Protein AF-A0A9D4T6K7-F1 (afdb_monomer)

Secondary structure (DSSP, 8-state):
---------------------EE-SSSS-EESSHHHHHHHIIIIIIS------EE-SSSS-EESSHHHHHHHHHHHHS---EE-TTT--EESSHHHHHHHIIIIIS-PPPEEPSSSS-EESSHHHHHHHHHHHTTS----

Sequence (140 aa):
MTGQASNGDTEDAALEILAVAFNCDLCAFASHSDAELAEHKRVVHDIPVQPSTFRCSHCRVVFRHHYRLMLHLQKHTGSGSFRCSVCAKKFASEQNLLRHVKTVHGTMENYFCPLCPRKFTRKDNLLAHIRKHGTHTAQH

Mean predicted aligned error: 17.86 Å

Foldseek 3Di:
DDDDDDDDDDDDDDDDPPQPWQADPVDRDTDSDPVVNVVCCCPVPVDPCPQPWDAAPVDGDIHNDPLVNVLVVCVVVVPQFDAAPPPRDTHSDPVVNVLCCCQPVHPDDWDAAPVDRDTHSDPVVNVVVVVVCVVVDDDD

InterPro domains:
  IPR013087 Zinc finger C2H2-type [PF00096] (111-133)
  IPR013087 Zinc finger C2H2-type [PS00028] (56-76)
  IPR013087 Zinc finger C2H2-type [PS00028] (84-105)
  IPR013087 Zinc finger C2H2-type [PS00028] (113-133)
  IPR013087 Zinc finger C2H2-type [PS50157] (54-81)
  IPR013087 Zinc finger C2H2-type [PS50157] (82-105)
  IPR013087 Zinc finger C2H2-type [PS50157] (111-140)
  IPR013087 Zinc finger C2H2-type [SM00355] (22-45)
  IPR013087 Zinc finger C2H2-type [SM00355] (54-76)
  IPR013087 Zinc finger C2H2-type [SM00355] (82-105)
  IPR013087 Zinc finger C2H2-type [SM00355] (11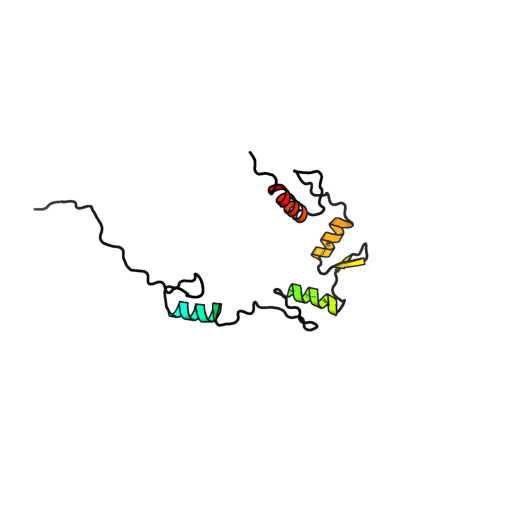1-133)
  IPR036236 Zinc finger C2H2 superfamily [SSF57667] (62-120)

Solvent-accessible surface area (backbone atoms only — not comparable to full-atom values): 9085 Å² total; per-residue (Å²): 133,90,82,84,88,81,89,79,91,81,82,89,84,77,95,74,78,80,78,66,64,36,64,48,94,89,50,96,52,70,30,81,38,66,69,58,40,53,51,46,46,45,59,73,69,69,39,83,74,68,70,78,57,33,67,47,92,90,48,93,56,71,25,81,41,62,69,58,35,56,50,52,50,26,71,77,69,69,75,54,53,38,59,37,90,87,76,66,50,70,22,70,39,62,70,55,35,53,50,45,45,42,66,74,76,41,92,61,77,62,42,70,47,97,87,48,97,55,70,24,87,40,66,69,61,42,54,61,50,54,61,64,50,63,81,75,64,87,84,133

Radius of gyration: 31.3 Å; Cα contacts (8 Å, |Δi|>4): 125; chains: 1; bounding box: 104×46×48 Å

pLDDT: mean 76.87, std 18.77, range [28.69, 95.06]

Structure (mmCIF, N/CA/C/O backbone):
data_AF-A0A9D4T6K7-F1
#
_entry.id   AF-A0A9D4T6K7-F1
#
loop_
_atom_site.group_PDB
_atom_site.id
_atom_site.type_symbol
_atom_site.label_atom_id
_atom_site.label_alt_id
_atom_site.label_comp_id
_atom_site.label_asym_id
_atom_site.label_entity_id
_atom_site.label_seq_id
_atom_site.pdbx_PDB_ins_code
_atom_site.Cartn_x
_atom_site.Cartn_y
_atom_site.Cartn_z
_atom_site.occupancy
_atom_site.B_iso_or_equiv
_atom_site.auth_seq_id
_atom_site.auth_comp_id
_atom_site.auth_asym_id
_atom_site.auth_atom_id
_atom_site.pdbx_PDB_model_num
ATOM 1 N N . MET A 1 1 ? 88.477 12.741 1.547 1.00 34.44 1 MET A N 1
ATOM 2 C CA . MET A 1 1 ? 88.602 14.037 0.858 1.00 34.44 1 MET A CA 1
ATOM 3 C C . MET A 1 1 ? 87.250 14.352 0.246 1.00 34.44 1 MET A C 1
ATOM 5 O O . MET A 1 1 ? 86.773 13.495 -0.476 1.00 34.44 1 MET A O 1
ATOM 9 N N . THR A 1 2 ? 86.672 15.499 0.644 1.00 28.69 2 THR A N 1
ATOM 10 C CA . THR A 1 2 ? 85.704 16.373 -0.075 1.00 28.69 2 THR A CA 1
ATOM 11 C C . THR A 1 2 ? 84.480 15.717 -0.744 1.00 28.69 2 THR A C 1
ATOM 13 O O . THR A 1 2 ? 84.635 14.807 -1.537 1.00 28.69 2 THR A O 1
ATOM 16 N N . GLY A 1 3 ? 83.231 16.144 -0.566 1.00 31.11 3 GLY A N 1
ATOM 17 C CA . GLY A 1 3 ? 82.653 17.388 -0.053 1.00 31.11 3 GLY A CA 1
ATOM 18 C C . GLY A 1 3 ? 81.165 17.144 0.263 1.00 31.11 3 GLY A C 1
ATOM 19 O O . GLY A 1 3 ? 80.574 16.182 -0.212 1.00 31.11 3 GLY A O 1
ATOM 20 N N . GLN A 1 4 ? 80.651 17.804 1.298 1.00 31.05 4 GLN A N 1
ATOM 21 C CA . GLN A 1 4 ? 79.815 19.012 1.224 1.00 31.05 4 GLN A CA 1
ATOM 22 C C . GLN A 1 4 ? 78.330 18.725 0.968 1.00 31.05 4 GLN A C 1
ATOM 24 O O . GLN A 1 4 ? 77.911 18.331 -0.112 1.00 31.05 4 GLN A O 1
ATOM 29 N N . ALA A 1 5 ? 77.555 18.995 2.017 1.00 35.22 5 ALA A N 1
ATOM 30 C CA . ALA A 1 5 ? 76.123 19.225 1.982 1.00 35.22 5 ALA A CA 1
ATOM 31 C C . ALA A 1 5 ? 75.806 20.566 1.304 1.00 35.22 5 ALA A C 1
ATOM 33 O O . ALA A 1 5 ? 76.585 21.510 1.434 1.00 35.22 5 ALA A O 1
ATOM 34 N N . SER A 1 6 ? 74.630 20.686 0.691 1.00 35.09 6 SER A N 1
ATOM 35 C CA . SER A 1 6 ? 73.777 21.879 0.787 1.00 35.09 6 SER A CA 1
ATOM 36 C C . SER A 1 6 ? 72.348 21.515 0.407 1.00 35.09 6 SER A C 1
ATOM 38 O O . SER A 1 6 ? 72.116 20.844 -0.593 1.00 35.09 6 SER A O 1
A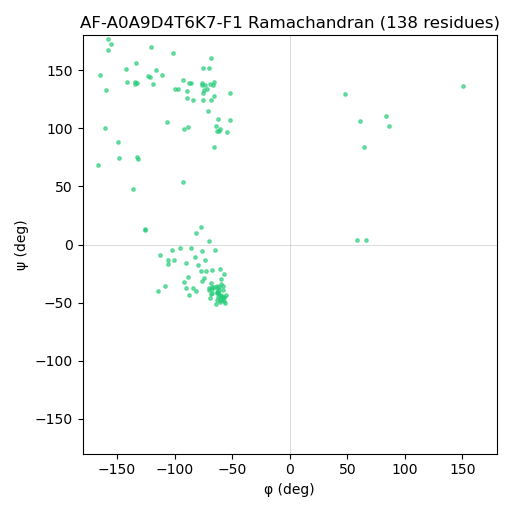TOM 40 N N . ASN A 1 7 ? 71.428 21.970 1.247 1.00 33.62 7 ASN A N 1
ATOM 41 C CA . ASN A 1 7 ? 69.984 21.825 1.147 1.00 33.62 7 ASN A CA 1
ATOM 42 C C . ASN A 1 7 ? 69.400 22.631 -0.023 1.00 33.62 7 ASN A C 1
ATOM 44 O O . ASN A 1 7 ? 69.990 23.619 -0.458 1.00 33.62 7 ASN A O 1
ATOM 48 N N . GLY A 1 8 ? 68.195 22.250 -0.437 1.00 29.48 8 GLY A N 1
ATOM 49 C CA . GLY A 1 8 ? 67.351 23.011 -1.351 1.00 29.48 8 GLY A CA 1
ATOM 50 C C . GLY A 1 8 ? 65.930 22.456 -1.357 1.00 29.48 8 GLY A C 1
ATOM 51 O O . GLY A 1 8 ? 65.512 21.855 -2.340 1.00 29.48 8 GLY A O 1
ATOM 52 N N . ASP A 1 9 ? 65.215 22.613 -0.241 1.00 36.56 9 ASP A N 1
ATOM 53 C CA . ASP A 1 9 ? 63.754 22.668 -0.266 1.00 36.56 9 ASP A CA 1
ATOM 54 C C . ASP A 1 9 ? 63.343 23.942 -1.020 1.00 36.56 9 ASP A C 1
ATOM 56 O O . ASP A 1 9 ? 63.847 25.010 -0.684 1.00 36.56 9 ASP A O 1
ATOM 60 N N . THR A 1 10 ? 62.470 23.809 -2.022 1.00 39.34 10 THR A N 1
ATOM 61 C CA . THR A 1 10 ? 61.156 24.477 -2.156 1.00 39.34 10 THR A CA 1
ATOM 62 C C . THR A 1 10 ? 60.742 24.706 -3.617 1.00 39.34 10 THR A C 1
ATOM 64 O O . THR A 1 10 ? 61.509 25.186 -4.443 1.00 39.34 10 THR A O 1
ATOM 67 N N . GLU A 1 11 ? 59.460 24.402 -3.853 1.00 41.41 11 GLU A N 1
ATOM 68 C CA . GLU A 1 11 ? 58.546 25.018 -4.830 1.00 41.41 11 GLU A CA 1
ATOM 69 C C . GLU A 1 11 ? 58.519 24.510 -6.287 1.00 41.41 11 GLU A C 1
ATOM 71 O O . GLU A 1 11 ? 59.317 24.868 -7.142 1.00 41.41 11 GLU A O 1
ATOM 76 N N . ASP A 1 12 ? 57.470 23.712 -6.527 1.00 43.69 12 ASP A N 1
ATOM 77 C CA . ASP A 1 12 ? 56.455 23.914 -7.572 1.00 43.69 12 ASP A CA 1
ATOM 78 C C . ASP A 1 12 ? 56.898 23.928 -9.047 1.00 43.69 12 ASP A C 1
ATOM 80 O O . ASP A 1 12 ? 57.412 24.911 -9.576 1.00 43.69 12 ASP A O 1
ATOM 84 N N . ALA A 1 13 ? 56.574 22.839 -9.750 1.00 36.50 13 ALA A N 1
ATOM 85 C CA . ALA A 1 13 ? 56.309 22.889 -11.183 1.00 36.50 13 ALA A CA 1
ATOM 86 C C . ALA A 1 13 ? 55.289 21.806 -11.584 1.00 36.50 13 ALA A C 1
ATOM 88 O O . ALA A 1 13 ? 55.638 20.693 -11.973 1.00 36.50 13 ALA A O 1
ATOM 89 N N . ALA A 1 14 ? 54.016 22.196 -11.493 1.00 36.91 14 ALA A N 1
ATOM 90 C CA . ALA A 1 14 ? 52.950 21.865 -12.441 1.00 36.91 14 ALA A CA 1
ATOM 91 C C . ALA A 1 14 ? 52.518 20.389 -12.595 1.00 36.91 14 ALA A C 1
ATOM 93 O O . ALA A 1 14 ? 52.828 19.699 -13.569 1.00 36.91 14 ALA A O 1
ATOM 94 N N . LEU A 1 15 ? 51.620 19.974 -11.693 1.00 46.31 15 LEU A N 1
ATOM 95 C CA . LEU A 1 15 ? 50.473 19.139 -12.059 1.00 46.31 15 LEU A CA 1
ATOM 96 C C . LEU A 1 15 ? 49.598 19.899 -13.078 1.00 46.31 15 LEU A C 1
ATOM 98 O O . LEU A 1 15 ? 48.761 20.691 -12.670 1.00 46.31 15 LEU A O 1
ATOM 102 N N . GLU A 1 16 ? 49.720 19.624 -14.375 1.00 47.34 16 GLU A N 1
ATOM 103 C CA . GLU A 1 16 ? 48.643 19.883 -15.349 1.00 47.34 16 GLU A CA 1
ATOM 104 C C . GLU A 1 16 ? 48.685 18.840 -16.476 1.00 47.34 16 GLU A C 1
ATOM 106 O O . GLU A 1 16 ? 49.074 19.105 -17.610 1.00 47.34 16 GLU A O 1
ATOM 111 N N . ILE A 1 17 ? 48.250 17.615 -16.173 1.00 49.28 17 ILE A N 1
ATOM 112 C CA . ILE A 1 17 ? 47.675 16.754 -17.209 1.00 49.28 17 ILE A CA 1
ATOM 113 C C . ILE A 1 17 ? 46.180 17.044 -17.155 1.00 49.28 17 ILE A C 1
ATOM 115 O O . ILE A 1 17 ? 45.493 16.550 -16.260 1.00 49.28 17 ILE A O 1
ATOM 119 N N . LEU A 1 18 ? 45.681 17.888 -18.067 1.00 55.81 18 LEU A N 1
ATOM 120 C CA . LEU A 1 18 ? 44.242 18.032 -18.280 1.00 55.81 18 LEU A CA 1
ATOM 121 C C . LEU A 1 18 ? 43.669 16.627 -18.494 1.00 55.81 18 LEU A C 1
ATOM 123 O O . LEU A 1 18 ? 43.887 16.012 -19.539 1.00 55.81 18 LEU A O 1
ATOM 127 N N . ALA A 1 19 ? 42.947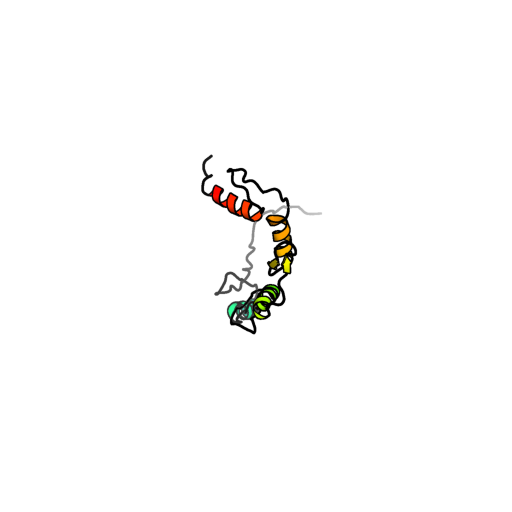 16.106 -17.505 1.00 61.38 19 ALA A N 1
ATOM 128 C CA . ALA A 1 19 ? 42.126 14.927 -17.689 1.00 61.38 19 ALA A CA 1
ATOM 129 C C . ALA A 1 19 ? 41.051 15.304 -18.715 1.00 61.38 19 ALA A C 1
ATOM 131 O O . ALA A 1 19 ? 40.074 15.973 -18.378 1.00 61.38 19 ALA A O 1
ATOM 132 N N . VAL A 1 20 ? 41.269 14.952 -19.984 1.00 69.81 20 VAL A N 1
ATOM 133 C CA . VAL A 1 20 ? 40.286 15.180 -21.044 1.00 69.81 20 VAL A CA 1
ATOM 134 C C . VAL A 1 20 ? 39.067 14.330 -20.705 1.00 69.81 20 VAL A C 1
ATOM 136 O O . VAL A 1 20 ? 39.075 13.110 -20.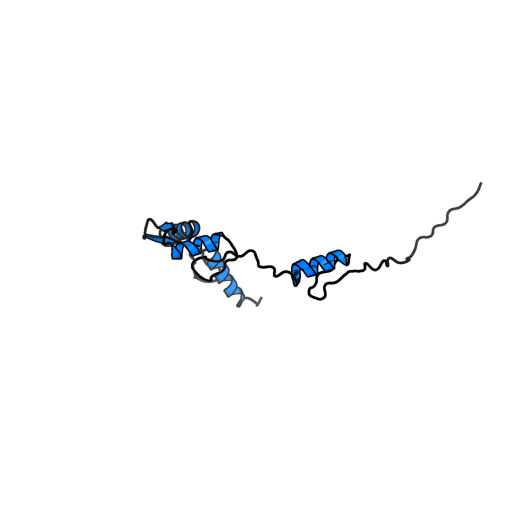851 1.00 69.81 20 VAL A O 1
ATOM 139 N N . ALA A 1 21 ? 38.043 14.987 -20.171 1.00 79.88 21 ALA A N 1
ATOM 140 C CA . ALA A 1 21 ? 36.757 14.384 -19.881 1.00 79.88 21 ALA A CA 1
ATOM 141 C C . ALA A 1 21 ? 35.862 14.506 -21.118 1.00 79.88 21 ALA A C 1
ATOM 143 O O . ALA A 1 21 ? 35.641 15.600 -21.644 1.00 79.88 21 ALA A O 1
ATOM 144 N N . PHE A 1 22 ? 35.326 13.378 -21.566 1.00 88.56 22 PHE A N 1
ATOM 145 C CA . PHE A 1 22 ? 34.339 13.300 -22.632 1.00 88.56 22 PHE A CA 1
ATOM 146 C C . PHE A 1 22 ? 32.958 13.436 -21.996 1.00 88.56 22 PHE A C 1
ATOM 148 O O . PHE A 1 22 ? 32.440 12.507 -21.378 1.00 88.56 22 PHE A O 1
ATOM 155 N N . ASN A 1 23 ? 32.381 14.629 -22.095 1.00 90.38 23 ASN A N 1
ATOM 156 C CA . ASN A 1 23 ? 31.097 14.941 -21.478 1.00 90.38 23 ASN A CA 1
ATOM 157 C C . ASN A 1 23 ? 29.941 14.573 -22.410 1.00 90.38 23 ASN A C 1
ATOM 159 O O . ASN A 1 23 ? 29.983 14.835 -23.614 1.00 90.38 23 ASN A O 1
ATOM 163 N N . CYS A 1 24 ? 28.882 14.010 -21.840 1.00 87.81 24 CYS A N 1
ATOM 164 C CA . CYS A 1 24 ? 27.616 13.868 -22.535 1.00 87.81 24 CYS A CA 1
ATOM 165 C C . CYS A 1 24 ? 26.943 15.236 -22.675 1.00 87.81 24 CYS A C 1
ATOM 167 O O . CYS A 1 24 ? 26.854 16.012 -21.731 1.00 87.81 24 CYS A O 1
ATOM 169 N N . ASP A 1 25 ? 26.450 15.530 -23.870 1.00 91.44 25 ASP A N 1
ATOM 170 C CA . ASP A 1 25 ? 25.685 16.734 -24.199 1.00 91.44 25 ASP A CA 1
ATOM 171 C C . ASP A 1 25 ? 24.201 16.615 -23.817 1.00 91.44 25 ASP A C 1
ATOM 173 O O . ASP A 1 25 ? 23.472 17.605 -23.826 1.00 91.44 25 ASP A O 1
ATOM 177 N N . LEU A 1 26 ? 23.752 15.410 -23.452 1.00 84.56 26 LEU A N 1
ATOM 178 C CA . LEU A 1 26 ? 22.362 15.103 -23.109 1.00 84.56 26 LEU A CA 1
ATOM 179 C C . LEU A 1 26 ? 22.137 14.908 -21.598 1.00 84.56 26 LEU A C 1
ATOM 181 O O . LEU A 1 26 ? 20.993 14.943 -21.139 1.00 84.56 26 LEU A O 1
ATOM 185 N N . CYS A 1 27 ? 23.194 14.695 -20.806 1.00 86.00 27 CYS A N 1
ATOM 186 C CA . CYS A 1 27 ? 23.115 14.567 -19.348 1.00 86.00 27 CYS A CA 1
ATOM 187 C C . CYS A 1 27 ? 24.458 14.879 -18.661 1.00 86.00 27 CYS A C 1
ATOM 189 O O . CYS A 1 27 ? 25.464 15.090 -19.319 1.00 86.00 27 CYS A O 1
ATOM 191 N N . ALA A 1 28 ? 24.499 14.868 -17.325 1.00 88.12 28 ALA A N 1
ATOM 192 C CA . ALA A 1 28 ? 25.705 15.186 -16.546 1.00 88.12 28 ALA A CA 1
ATOM 193 C C . ALA A 1 28 ? 26.763 14.058 -16.497 1.00 88.12 28 ALA A C 1
ATOM 195 O O . ALA A 1 28 ? 27.634 14.066 -15.629 1.00 88.12 28 ALA A O 1
ATOM 196 N N . PHE A 1 29 ? 26.662 13.051 -17.368 1.00 89.06 29 PHE A N 1
ATOM 197 C CA . PHE A 1 29 ? 27.631 11.960 -17.434 1.00 89.06 29 PHE A CA 1
ATOM 198 C C . PHE A 1 29 ? 28.919 12.416 -18.132 1.00 89.06 29 PHE A C 1
ATOM 200 O O . PHE A 1 29 ? 28.861 13.092 -19.158 1.00 89.06 29 PHE A O 1
ATOM 207 N N . ALA A 1 30 ? 30.071 11.996 -17.608 1.00 89.19 30 ALA A N 1
ATOM 208 C CA . ALA A 1 30 ? 31.380 12.210 -18.213 1.00 89.19 30 ALA A CA 1
ATOM 209 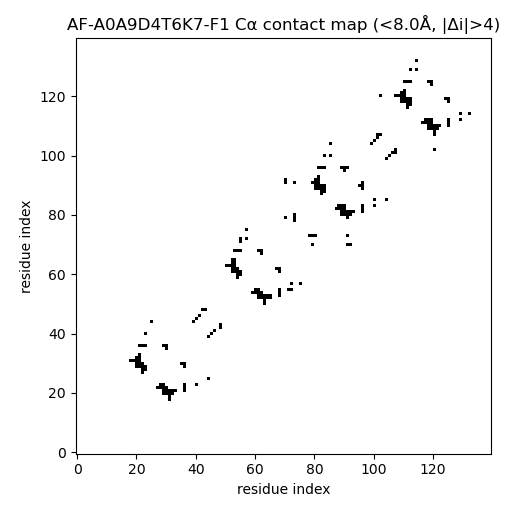C C . ALA A 1 30 ? 32.193 10.910 -18.170 1.00 89.19 30 ALA A C 1
ATOM 211 O O . ALA A 1 30 ? 32.159 10.193 -17.168 1.00 89.19 30 ALA A O 1
ATOM 212 N N . SER A 1 31 ? 32.920 10.614 -19.244 1.00 88.44 31 SER A N 1
ATOM 213 C CA . SER A 1 31 ? 33.837 9.476 -19.347 1.00 88.44 31 SER A CA 1
ATOM 214 C C . SER A 1 31 ? 35.266 9.933 -19.628 1.00 88.44 31 SER A C 1
ATOM 216 O O . SER A 1 31 ? 35.525 11.099 -19.930 1.00 88.44 31 SER A O 1
ATOM 218 N N . HIS A 1 32 ? 36.211 9.000 -19.537 1.00 87.62 32 HIS A N 1
ATOM 219 C CA . HIS A 1 32 ? 37.621 9.251 -19.848 1.00 87.62 32 HIS A CA 1
ATOM 220 C C . HIS A 1 32 ? 37.985 8.856 -21.285 1.00 87.62 32 HIS A C 1
ATOM 222 O O . HIS A 1 32 ? 39.115 9.072 -21.716 1.00 87.62 32 HIS A O 1
ATOM 228 N N . SER A 1 33 ? 37.032 8.300 -22.039 1.00 89.75 33 SER A N 1
ATOM 229 C CA . SER A 1 33 ? 37.206 7.954 -23.446 1.00 89.75 33 SER A CA 1
ATOM 230 C C . SER A 1 33 ? 35.954 8.224 -24.283 1.00 89.75 33 SER A C 1
ATOM 232 O O . SER A 1 33 ? 34.820 8.126 -23.801 1.00 89.75 33 SER A O 1
ATOM 234 N N . ASP A 1 34 ? 36.176 8.514 -25.565 1.00 89.69 34 ASP A N 1
ATOM 235 C CA . ASP A 1 34 ? 35.121 8.707 -26.564 1.00 89.69 34 ASP A CA 1
ATOM 236 C C . ASP A 1 34 ? 34.285 7.434 -26.785 1.00 89.69 34 ASP A C 1
ATOM 238 O O . ASP A 1 34 ? 33.064 7.502 -26.890 1.00 89.69 34 ASP A O 1
ATOM 242 N N . ALA A 1 35 ? 34.915 6.253 -26.754 1.00 91.38 35 ALA A N 1
ATOM 243 C CA . ALA A 1 35 ? 34.226 4.970 -26.913 1.00 91.38 35 ALA A CA 1
ATOM 244 C C . ALA A 1 35 ? 33.201 4.711 -25.792 1.00 91.38 35 ALA A C 1
ATOM 246 O O . ALA A 1 35 ? 32.088 4.252 -26.055 1.00 91.38 35 ALA A O 1
ATOM 247 N N . GLU A 1 36 ? 33.548 5.041 -24.545 1.00 89.88 36 GLU A N 1
ATOM 248 C CA . GLU A 1 36 ? 32.622 4.953 -23.410 1.00 89.88 36 GLU A CA 1
ATOM 249 C C . GLU A 1 36 ? 31.485 5.972 -23.522 1.00 89.88 36 GLU A C 1
ATOM 251 O O . GLU A 1 36 ? 30.343 5.656 -23.182 1.00 89.88 36 GLU A O 1
ATOM 256 N N . LEU A 1 37 ? 31.771 7.177 -24.028 1.00 91.25 37 LEU A N 1
ATOM 257 C CA . LEU A 1 37 ? 30.746 8.191 -24.251 1.00 91.25 37 LEU A CA 1
ATOM 258 C C . LEU A 1 37 ? 29.777 7.768 -25.366 1.00 91.25 37 LEU A C 1
ATOM 260 O O . LEU A 1 37 ? 28.565 7.939 -25.224 1.00 91.25 37 LEU A O 1
ATOM 264 N N . ALA A 1 38 ? 30.290 7.186 -26.451 1.00 90.75 38 ALA A N 1
ATOM 265 C CA . ALA A 1 38 ? 29.489 6.678 -27.560 1.00 90.75 38 ALA A CA 1
ATOM 266 C C . ALA A 1 38 ? 28.555 5.542 -27.110 1.00 90.75 38 ALA A C 1
ATOM 268 O O . ALA A 1 38 ? 27.362 5.564 -27.420 1.00 90.75 38 ALA A O 1
ATOM 269 N N . GLU A 1 39 ? 29.058 4.589 -26.319 1.00 88.75 39 GLU A N 1
ATOM 270 C CA . GLU A 1 39 ? 28.230 3.507 -25.774 1.00 88.75 39 GLU A CA 1
ATOM 271 C C . GLU A 1 39 ? 27.207 4.024 -24.750 1.00 88.75 39 GLU A C 1
ATOM 273 O O . GLU A 1 39 ? 26.049 3.600 -24.763 1.00 88.75 39 GLU A O 1
ATOM 278 N N . HIS A 1 40 ? 27.586 4.993 -23.909 1.00 87.50 40 HIS A N 1
ATOM 279 C CA . HIS A 1 40 ? 26.655 5.680 -23.015 1.00 87.50 40 HIS A CA 1
ATOM 280 C C . HIS A 1 40 ? 25.495 6.319 -23.794 1.00 87.50 40 HIS A C 1
ATOM 282 O O . HIS A 1 40 ? 24.334 6.070 -23.460 1.00 87.50 40 HIS A O 1
ATOM 288 N N . LYS A 1 41 ? 25.784 7.098 -24.849 1.00 88.56 41 LYS A N 1
ATOM 289 C CA . LYS A 1 41 ? 24.746 7.736 -25.677 1.00 88.56 41 LYS A CA 1
ATOM 290 C C . LYS A 1 41 ? 23.832 6.695 -26.320 1.00 88.56 41 LYS A C 1
ATOM 292 O O . LYS A 1 41 ? 22.610 6.803 -26.205 1.00 88.56 41 LYS A O 1
ATOM 297 N N . ARG A 1 42 ? 24.415 5.617 -26.852 1.00 87.94 42 ARG A N 1
ATOM 298 C CA . ARG A 1 42 ? 23.667 4.510 -27.452 1.00 87.94 42 ARG A CA 1
ATOM 299 C C . ARG A 1 42 ? 22.689 3.863 -26.467 1.00 87.94 42 ARG A C 1
ATOM 301 O O . ARG A 1 42 ? 21.536 3.633 -26.812 1.00 87.94 42 ARG A O 1
ATOM 308 N N . VAL A 1 43 ? 23.122 3.552 -25.244 1.00 79.31 43 VAL A N 1
ATOM 309 C CA . VAL A 1 43 ? 22.316 2.785 -24.271 1.00 79.31 43 VAL A CA 1
ATOM 310 C C . VAL A 1 43 ? 21.342 3.650 -23.476 1.00 79.31 43 VAL A C 1
ATOM 312 O O . VAL A 1 43 ? 20.241 3.197 -23.164 1.00 79.31 43 VAL A O 1
ATOM 315 N N . VAL A 1 44 ? 21.743 4.867 -23.116 1.00 81.06 44 VAL A N 1
ATOM 316 C CA . VAL A 1 44 ? 20.976 5.734 -22.210 1.00 81.06 44 VAL A CA 1
ATOM 317 C C . VAL A 1 44 ? 20.030 6.662 -22.971 1.00 81.06 44 VAL A C 1
ATOM 319 O O . VAL A 1 44 ? 18.956 6.976 -22.454 1.00 81.06 44 VAL A O 1
ATOM 322 N N . HIS A 1 45 ? 20.405 7.087 -24.181 1.00 80.25 45 HIS A N 1
ATOM 323 C CA . HIS A 1 45 ? 19.674 8.098 -24.944 1.00 80.25 45 HIS A CA 1
ATOM 324 C C . HIS A 1 45 ? 19.055 7.558 -26.244 1.00 80.25 45 HIS A C 1
ATOM 326 O O . HIS A 1 45 ? 17.903 7.892 -26.524 1.00 80.25 45 HIS A O 1
ATOM 332 N N . ASP A 1 46 ? 19.754 6.697 -26.994 1.00 78.56 46 ASP A N 1
ATOM 333 C CA . ASP A 1 46 ? 19.277 6.235 -28.312 1.00 78.56 46 ASP A CA 1
ATOM 334 C C . ASP A 1 46 ? 18.419 4.966 -28.245 1.00 78.56 46 ASP A C 1
ATOM 336 O O . ASP A 1 46 ? 17.446 4.817 -28.989 1.00 78.56 46 ASP A O 1
ATOM 340 N N . ILE A 1 47 ? 18.757 4.028 -27.356 1.00 72.31 47 ILE A N 1
ATOM 341 C CA . ILE A 1 47 ? 17.919 2.860 -27.101 1.00 72.31 47 ILE A CA 1
ATOM 342 C C . ILE A 1 47 ? 16.730 3.326 -26.259 1.00 72.31 47 ILE A C 1
ATOM 344 O O . ILE A 1 47 ? 16.928 3.834 -25.153 1.00 72.31 47 ILE A O 1
ATOM 348 N N . PRO A 1 48 ? 15.478 3.097 -26.702 1.00 61.44 48 PRO A N 1
ATOM 349 C CA . PRO A 1 48 ? 14.329 3.240 -25.831 1.00 61.44 48 PRO A CA 1
ATOM 350 C C . PRO A 1 48 ? 14.508 2.238 -24.694 1.00 61.44 48 PRO A C 1
ATOM 352 O O . PRO A 1 48 ? 14.218 1.048 -24.848 1.00 61.44 48 PRO A O 1
ATOM 355 N N . VAL A 1 49 ? 15.013 2.707 -23.550 1.00 56.38 49 VAL A N 1
ATOM 356 C CA . VAL A 1 49 ? 14.999 1.954 -22.302 1.00 56.38 49 VAL A CA 1
ATOM 357 C C . VAL A 1 49 ? 13.529 1.830 -21.941 1.00 56.38 49 VAL A C 1
ATOM 359 O O . VAL A 1 49 ? 12.973 2.632 -21.200 1.00 56.38 49 VAL A O 1
ATOM 362 N N . GLN A 1 50 ? 12.857 0.839 -22.521 1.00 57.28 50 GLN A N 1
ATOM 363 C CA . GLN A 1 50 ? 11.623 0.330 -21.969 1.00 57.28 50 GLN A CA 1
ATOM 364 C C . GLN A 1 50 ? 12.049 -0.212 -20.606 1.00 57.28 50 GLN A C 1
ATOM 366 O O . GLN A 1 50 ? 12.749 -1.232 -20.571 1.00 57.28 50 GLN A O 1
ATOM 371 N N . PRO A 1 51 ? 11.694 0.433 -19.474 1.00 58.84 51 PRO A N 1
ATOM 372 C CA . PRO A 1 51 ? 11.826 -0.258 -18.205 1.00 58.84 51 PRO A CA 1
ATOM 373 C C . PRO A 1 51 ? 11.106 -1.584 -18.407 1.00 58.84 51 PRO A C 1
ATOM 375 O O . PRO A 1 51 ? 10.017 -1.586 -18.981 1.00 58.84 51 PRO A O 1
ATOM 378 N N . SER A 1 52 ? 11.744 -2.700 -18.057 1.00 65.12 52 SER A N 1
ATOM 379 C CA . SER A 1 52 ? 11.207 -4.039 -18.291 1.00 65.12 52 SER A CA 1
ATOM 380 C C . SER A 1 52 ? 9.820 -4.101 -17.661 1.00 65.12 52 SER A C 1
ATOM 382 O O . SER A 1 52 ? 9.667 -4.209 -16.443 1.00 65.12 52 SER A O 1
ATOM 384 N N . THR A 1 53 ? 8.802 -3.882 -18.484 1.00 80.44 53 THR A N 1
ATOM 385 C CA . THR A 1 53 ? 7.447 -3.637 -18.027 1.00 80.44 53 THR A CA 1
ATOM 386 C C . THR A 1 53 ? 6.598 -4.824 -18.405 1.00 80.44 53 THR A C 1
ATOM 388 O O . THR A 1 53 ? 6.779 -5.479 -19.428 1.00 80.44 53 THR A O 1
ATOM 391 N N . PHE A 1 54 ? 5.650 -5.112 -17.534 1.00 83.12 54 PHE A N 1
ATOM 392 C CA . PHE A 1 54 ? 4.788 -6.267 -17.624 1.00 83.12 54 PHE A CA 1
ATOM 393 C C . PHE A 1 54 ? 3.414 -5.767 -18.056 1.00 83.12 54 PHE A C 1
ATOM 395 O O . PHE A 1 54 ? 2.707 -5.117 -17.281 1.00 83.12 54 PHE A O 1
ATOM 402 N N . ARG A 1 55 ? 3.060 -6.007 -19.320 1.00 87.25 55 ARG A N 1
ATOM 403 C CA . ARG A 1 55 ? 1.773 -5.609 -19.901 1.00 87.25 55 ARG A CA 1
ATOM 404 C C . ARG A 1 55 ? 0.710 -6.670 -19.619 1.00 87.25 55 ARG A C 1
ATOM 406 O O . ARG A 1 55 ? 0.978 -7.863 -19.710 1.00 87.25 55 ARG A O 1
ATOM 413 N N . CYS A 1 56 ? -0.500 -6.230 -19.288 1.00 87.19 56 CYS A N 1
ATOM 414 C CA . CYS A 1 56 ? -1.645 -7.124 -19.160 1.00 87.19 56 CYS A CA 1
ATOM 415 C C . CYS A 1 56 ? -2.087 -7.678 -20.521 1.00 87.19 56 CYS A C 1
ATOM 417 O O . CYS A 1 56 ? -2.155 -6.948 -21.504 1.00 87.19 56 CYS A O 1
ATOM 419 N N . SER A 1 57 ? -2.415 -8.969 -20.575 1.00 85.50 57 SER A N 1
ATOM 420 C CA . SER A 1 57 ? -2.933 -9.636 -21.776 1.00 85.50 57 SER A CA 1
ATOM 421 C C . SER A 1 57 ? -4.410 -9.331 -22.052 1.00 85.50 57 SER A C 1
ATOM 423 O O . SER A 1 57 ? -4.851 -9.440 -23.190 1.00 85.50 57 SER A O 1
ATOM 425 N N . HIS A 1 58 ? -5.178 -8.930 -21.033 1.00 84.62 58 HIS A N 1
ATOM 426 C CA . HIS A 1 58 ? -6.620 -8.667 -21.139 1.00 84.62 58 HIS A CA 1
ATOM 427 C C . HIS A 1 58 ? -6.965 -7.174 -21.254 1.00 84.62 58 HIS A C 1
ATOM 429 O O . HIS A 1 58 ? -8.097 -6.820 -21.575 1.00 84.62 58 HIS A O 1
ATOM 435 N N . CYS A 1 59 ? -6.019 -6.270 -20.975 1.00 89.69 59 CYS A N 1
ATOM 436 C CA . CYS A 1 59 ? -6.222 -4.826 -21.100 1.00 89.69 59 CYS A CA 1
ATOM 437 C C . CYS A 1 59 ? -4.898 -4.080 -21.324 1.00 89.69 59 CYS A C 1
ATOM 439 O O . CYS A 1 59 ? -3.819 -4.645 -21.206 1.00 89.69 59 CYS A O 1
ATOM 441 N N . ARG A 1 60 ? -4.954 -2.775 -21.609 1.00 87.25 60 ARG A N 1
ATOM 442 C CA . ARG A 1 60 ? -3.765 -1.981 -21.983 1.00 87.25 60 ARG A CA 1
ATOM 4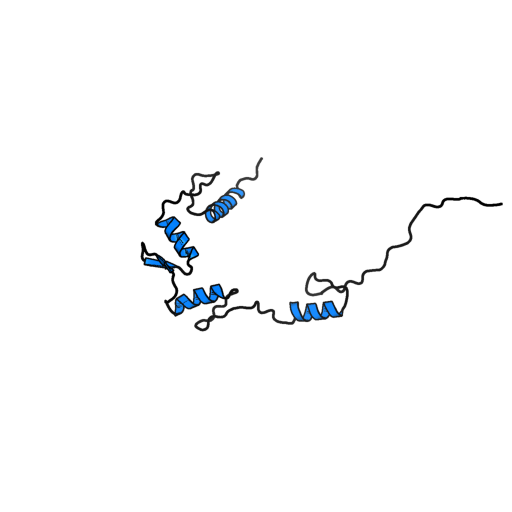43 C C . ARG A 1 60 ? -2.904 -1.502 -20.801 1.00 87.25 60 ARG A C 1
ATOM 445 O O . ARG A 1 60 ? -2.019 -0.675 -20.994 1.00 87.25 60 ARG A O 1
ATOM 452 N N . VAL A 1 61 ? -3.150 -1.988 -19.581 1.00 87.56 61 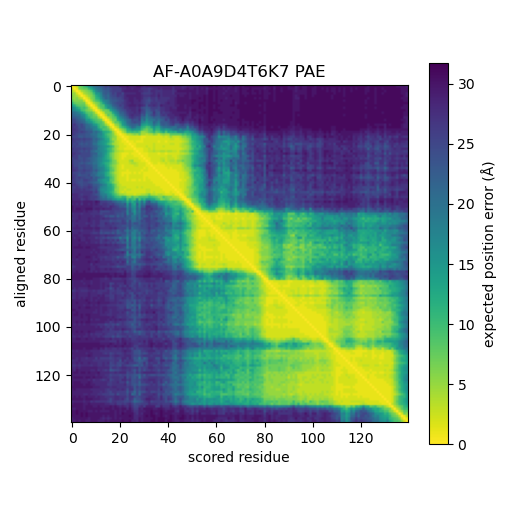VAL A N 1
ATOM 453 C CA . VAL A 1 61 ? -2.415 -1.546 -18.383 1.00 87.56 61 VAL A CA 1
ATOM 454 C C . VAL A 1 61 ? -1.020 -2.175 -18.341 1.00 87.56 61 VAL A C 1
ATOM 456 O O . VAL A 1 61 ? -0.850 -3.369 -18.597 1.00 87.56 61 VAL A O 1
ATOM 459 N N . VAL A 1 62 ? -0.024 -1.362 -17.989 1.00 88.75 62 VAL A N 1
ATOM 460 C CA . VAL A 1 62 ? 1.393 -1.732 -17.926 1.00 88.75 62 VAL A CA 1
ATOM 461 C C . VAL A 1 62 ? 1.905 -1.571 -16.494 1.00 88.75 62 VAL A C 1
ATOM 463 O O . VAL A 1 62 ? 1.583 -0.595 -15.817 1.00 88.75 62 VAL A O 1
ATOM 466 N N . PHE A 1 63 ? 2.702 -2.530 -16.021 1.00 84.81 63 PHE A N 1
ATOM 467 C CA . PHE A 1 63 ? 3.232 -2.561 -14.659 1.00 84.81 63 PHE A CA 1
ATOM 468 C C . PHE A 1 63 ? 4.758 -2.582 -14.643 1.00 84.81 63 PHE A C 1
ATOM 470 O O . PHE A 1 63 ? 5.387 -3.268 -15.440 1.00 84.81 63 PHE A O 1
ATOM 477 N N . ARG A 1 64 ? 5.360 -1.908 -13.659 1.00 84.94 64 ARG A N 1
ATOM 478 C CA . ARG A 1 64 ? 6.817 -1.922 -13.434 1.00 84.94 64 ARG A CA 1
ATOM 479 C C . ARG A 1 64 ? 7.343 -3.245 -12.861 1.00 84.94 64 ARG A C 1
ATOM 481 O O . ARG A 1 64 ? 8.523 -3.541 -12.976 1.00 84.94 64 ARG A O 1
ATOM 488 N N . HIS A 1 65 ? 6.487 -4.030 -12.208 1.00 81.88 65 HIS A N 1
ATOM 489 C CA . HIS A 1 65 ? 6.889 -5.271 -11.545 1.00 81.88 65 HIS A CA 1
ATOM 490 C C . HIS A 1 65 ? 5.944 -6.418 -11.893 1.00 81.88 65 HIS A C 1
ATOM 492 O O . HIS A 1 65 ? 4.724 -6.240 -11.862 1.00 81.88 65 HIS A O 1
ATOM 498 N N . HIS A 1 66 ? 6.505 -7.608 -12.118 1.00 79.31 66 HIS A N 1
ATOM 499 C CA . HIS A 1 66 ? 5.754 -8.814 -12.468 1.00 79.31 66 HIS A CA 1
ATOM 500 C C . HIS A 1 66 ? 4.665 -9.145 -11.438 1.00 79.31 66 HIS A C 1
ATOM 502 O O . HIS A 1 66 ? 3.517 -9.390 -11.800 1.00 79.31 66 HIS A O 1
ATOM 508 N N . TYR A 1 67 ? 4.978 -9.045 -10.139 1.00 77.38 67 TYR A N 1
ATOM 509 C CA . TYR A 1 67 ? 3.998 -9.321 -9.083 1.00 77.38 67 TYR A CA 1
ATOM 510 C C . TYR A 1 67 ? 2.775 -8.391 -9.163 1.00 77.38 67 TYR A C 1
ATOM 512 O O . TYR A 1 67 ? 1.660 -8.817 -8.883 1.00 77.38 67 TYR A O 1
ATOM 520 N N . ARG A 1 68 ? 2.943 -7.129 -9.590 1.00 83.44 68 ARG A N 1
ATOM 521 C CA . ARG A 1 68 ? 1.820 -6.191 -9.759 1.00 83.44 68 ARG A CA 1
ATOM 522 C C . ARG A 1 68 ? 0.930 -6.584 -10.932 1.00 83.44 68 ARG A C 1
ATOM 524 O O . ARG A 1 68 ? -0.287 -6.474 -10.799 1.00 83.44 68 ARG A O 1
ATOM 531 N N . LEU A 1 69 ? 1.519 -7.076 -12.025 1.00 82.88 69 LEU A N 1
ATOM 532 C CA . LEU A 1 69 ? 0.758 -7.649 -13.132 1.00 82.88 69 LEU A CA 1
ATOM 533 C C . LEU A 1 69 ? -0.013 -8.893 -12.671 1.00 82.88 69 LEU A C 1
ATOM 535 O O . LEU A 1 69 ? -1.213 -8.967 -12.907 1.00 82.88 69 LEU A O 1
ATOM 539 N N . MET A 1 70 ? 0.626 -9.824 -11.955 1.00 79.88 70 MET A N 1
ATOM 540 C CA . MET A 1 70 ? -0.045 -11.030 -11.449 1.00 79.88 70 MET A CA 1
ATOM 541 C C . MET A 1 70 ? -1.246 -10.693 -10.562 1.00 79.88 70 MET A C 1
ATOM 543 O O . MET A 1 70 ? -2.326 -11.239 -10.765 1.00 79.88 70 MET A O 1
ATOM 547 N N . LEU A 1 71 ? -1.094 -9.734 -9.641 1.00 77.62 71 LEU A N 1
ATOM 548 C CA . LEU A 1 71 ? -2.198 -9.230 -8.815 1.00 77.62 71 LEU A CA 1
ATOM 549 C C . LEU A 1 71 ? -3.316 -8.580 -9.637 1.00 77.62 71 LEU A C 1
ATOM 551 O O . LEU A 1 71 ? -4.490 -8.682 -9.284 1.00 77.62 71 LEU A O 1
ATOM 555 N N . HIS A 1 72 ? -2.962 -7.880 -10.712 1.00 83.62 72 HIS A N 1
ATOM 556 C CA . HIS A 1 72 ? -3.933 -7.288 -11.621 1.00 83.62 72 HIS A CA 1
ATOM 557 C C . HIS A 1 72 ? -4.699 -8.353 -12.414 1.00 83.62 72 HIS A C 1
ATOM 559 O O . HIS A 1 72 ? -5.917 -8.238 -12.527 1.00 83.62 72 HIS A O 1
ATOM 565 N N . LEU A 1 73 ? -4.025 -9.396 -12.910 1.00 79.19 73 LEU A N 1
ATOM 566 C CA . LEU A 1 73 ? -4.658 -10.492 -13.651 1.00 79.19 73 LEU A CA 1
ATOM 567 C C . LEU A 1 73 ? -5.715 -11.226 -12.818 1.00 79.19 73 LEU A C 1
ATOM 569 O O . LEU A 1 73 ? -6.738 -11.624 -13.367 1.00 79.19 73 LEU A O 1
ATOM 573 N N . GLN A 1 74 ? -5.558 -11.280 -11.490 1.00 77.44 74 GLN A N 1
ATOM 574 C CA . GLN A 1 74 ? -6.586 -11.835 -10.598 1.00 77.44 74 GLN A CA 1
ATOM 575 C C . GLN A 1 74 ? -7.927 -11.093 -10.664 1.00 77.44 74 GLN A C 1
ATOM 577 O O . GLN A 1 74 ? -8.955 -11.658 -10.296 1.00 77.44 74 GLN A O 1
ATOM 582 N N . LYS A 1 75 ? -7.949 -9.835 -11.126 1.00 78.31 75 LYS A N 1
ATOM 583 C CA . LYS A 1 75 ? -9.200 -9.096 -11.356 1.00 78.31 75 LYS A CA 1
ATOM 584 C C . LYS A 1 75 ? -9.942 -9.578 -12.602 1.00 78.31 75 LYS A C 1
ATOM 586 O O . LYS A 1 75 ? -11.160 -9.471 -12.627 1.00 78.31 75 LYS A O 1
ATOM 591 N N . HIS A 1 76 ? -9.221 -10.094 -13.598 1.00 79.44 76 HIS A N 1
ATOM 592 C CA . HIS A 1 76 ? -9.805 -10.653 -14.821 1.00 79.44 76 HIS A CA 1
ATOM 593 C C . HIS A 1 76 ? -10.287 -12.088 -14.603 1.00 79.44 76 HIS A C 1
ATOM 595 O O . HIS A 1 76 ? -11.363 -12.444 -15.065 1.00 79.44 76 HIS A O 1
ATOM 601 N N . THR A 1 77 ? -9.527 -12.899 -13.861 1.00 72.56 77 THR A N 1
ATOM 602 C CA . THR A 1 77 ? -9.847 -14.321 -13.634 1.00 72.56 77 THR A CA 1
ATOM 603 C C . THR A 1 77 ? -10.717 -14.569 -12.400 1.00 72.56 77 THR A C 1
ATOM 605 O O . THR A 1 77 ? -11.252 -15.660 -12.227 1.00 72.56 77 THR A O 1
ATOM 608 N N . GLY A 1 78 ? -10.825 -13.594 -11.490 1.00 64.00 78 GLY A N 1
ATOM 609 C CA . GLY A 1 78 ? -11.565 -13.721 -10.230 1.00 64.00 78 GLY A CA 1
ATOM 610 C C . GLY A 1 78 ? -10.972 -14.722 -9.222 1.00 64.00 78 GLY A C 1
ATOM 611 O O . GLY A 1 78 ? -11.565 -14.924 -8.156 1.00 64.00 78 GLY A O 1
ATOM 612 N N . SER A 1 79 ? -9.819 -15.330 -9.530 1.00 57.75 79 SER A N 1
ATOM 613 C CA . SER A 1 79 ? -9.341 -16.576 -8.912 1.00 57.75 79 SER A CA 1
ATOM 614 C C . SER A 1 79 ? -8.254 -16.430 -7.839 1.00 57.75 79 SER A C 1
ATOM 616 O O . SER A 1 79 ? -7.905 -17.422 -7.213 1.00 5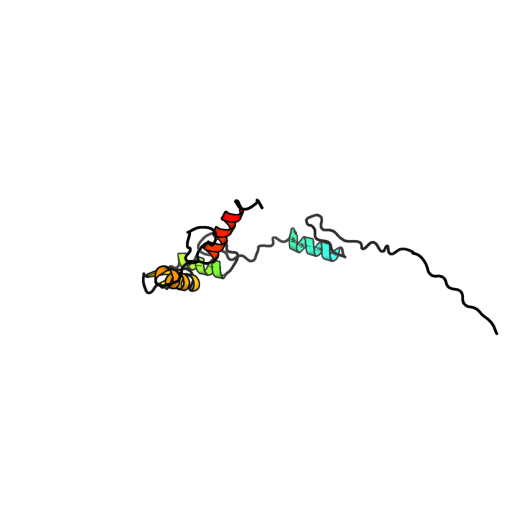7.75 79 SER A O 1
ATOM 618 N N . GLY A 1 80 ? -7.720 -15.238 -7.569 1.00 60.53 80 GLY A N 1
ATOM 619 C CA . GLY A 1 80 ? -6.537 -15.092 -6.695 1.00 60.53 80 GLY A CA 1
ATOM 620 C C . GLY A 1 80 ? -6.648 -13.964 -5.697 1.00 60.53 80 GLY A C 1
ATOM 621 O O . GLY A 1 80 ? -5.744 -13.146 -5.545 1.00 60.53 80 GLY A O 1
ATOM 622 N N . SER A 1 81 ? -7.780 -13.912 -5.008 1.00 71.44 81 SER A N 1
ATOM 623 C CA . SER A 1 81 ? -7.888 -13.108 -3.802 1.00 71.44 81 SER A CA 1
ATOM 624 C C . SER A 1 81 ? -7.684 -13.963 -2.561 1.00 71.44 81 SER A C 1
ATOM 626 O O . SER A 1 81 ? -8.359 -14.977 -2.396 1.00 71.44 81 SER A O 1
ATOM 628 N N . PHE A 1 82 ? -6.871 -13.480 -1.633 1.00 81.69 82 PHE A N 1
ATOM 629 C CA . PHE A 1 82 ? -6.816 -13.997 -0.274 1.00 81.69 82 PHE A CA 1
ATOM 630 C C . PHE A 1 82 ? -8.108 -13.591 0.439 1.00 81.69 82 PHE A C 1
ATOM 632 O O . PHE A 1 82 ? -8.393 -12.400 0.592 1.00 81.69 82 PHE A O 1
ATOM 639 N N . ARG A 1 83 ? -8.935 -14.570 0.806 1.00 84.44 83 ARG A N 1
ATOM 640 C CA . ARG A 1 83 ? -10.230 -14.338 1.452 1.00 84.44 83 ARG A CA 1
ATOM 641 C C . ARG A 1 83 ? -10.048 -14.291 2.966 1.00 84.44 83 ARG A C 1
ATOM 643 O O . ARG A 1 83 ? -9.445 -15.186 3.545 1.00 84.44 83 ARG A O 1
ATOM 650 N N . CYS A 1 84 ? -10.614 -13.278 3.612 1.00 88.12 84 CYS A N 1
ATOM 651 C CA . CYS A 1 84 ? -10.737 -13.260 5.062 1.00 88.12 84 CYS A CA 1
ATOM 652 C C . CYS A 1 84 ? -11.729 -14.328 5.518 1.00 88.12 84 CYS A C 1
ATOM 654 O O . CYS A 1 84 ? -12.879 -14.320 5.083 1.00 88.12 84 CYS A O 1
ATOM 656 N N . SER A 1 85 ? -11.293 -15.216 6.409 1.00 86.12 85 SER A N 1
ATOM 657 C CA . SER A 1 85 ? -12.143 -16.249 7.009 1.00 86.12 85 SER A CA 1
ATOM 658 C C . SER A 1 85 ? -13.228 -15.676 7.927 1.00 86.12 85 SER A C 1
ATOM 660 O O . SER A 1 85 ? -14.246 -16.326 8.119 1.00 86.12 85 SER A O 1
ATOM 662 N N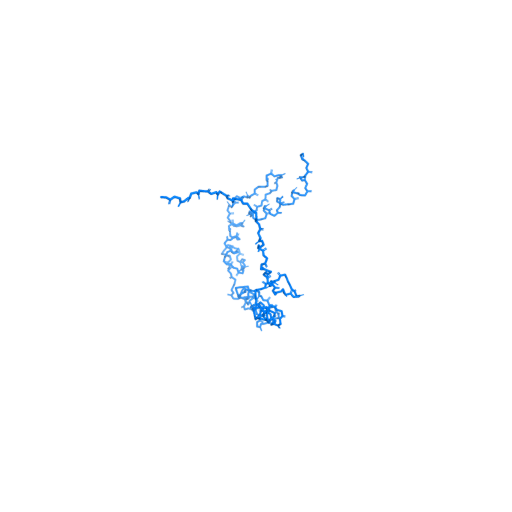 . VAL A 1 86 ? -13.044 -14.457 8.451 1.00 89.75 86 VAL A N 1
ATOM 663 C CA . VAL A 1 86 ? -13.977 -13.821 9.398 1.00 89.75 86 VAL A CA 1
ATOM 664 C C . VAL A 1 86 ? -15.098 -13.053 8.689 1.00 89.75 86 VAL A C 1
ATOM 666 O O . VAL A 1 86 ? -16.252 -13.157 9.081 1.00 89.75 86 VAL A O 1
ATOM 669 N N . CYS A 1 87 ? -14.789 -12.281 7.639 1.00 90.19 87 CYS A N 1
ATOM 670 C CA . CYS A 1 87 ? -15.775 -11.414 6.968 1.00 90.19 87 CYS A CA 1
ATOM 671 C C . CYS A 1 87 ? -15.896 -11.629 5.451 1.00 90.19 87 CYS A C 1
ATOM 673 O O . CYS A 1 87 ? -16.461 -10.793 4.748 1.00 90.19 87 CYS A O 1
ATOM 675 N N . ALA A 1 88 ? -15.317 -12.707 4.913 1.00 83.56 88 ALA A N 1
ATOM 676 C CA . ALA A 1 88 ? -15.329 -13.065 3.490 1.00 83.56 88 ALA A CA 1
ATOM 677 C C . ALA A 1 88 ? -14.728 -12.023 2.517 1.00 83.56 88 ALA A C 1
ATOM 679 O O . ALA A 1 88 ? -14.725 -12.250 1.302 1.00 83.56 88 ALA A O 1
ATOM 680 N N . LYS A 1 89 ? -14.170 -10.910 3.016 1.00 85.06 89 LYS A N 1
ATOM 681 C CA . LYS A 1 89 ? -13.557 -9.860 2.197 1.00 85.06 89 LYS A CA 1
ATOM 682 C C . LYS A 1 89 ? -12.312 -10.379 1.477 1.00 85.06 89 LYS A C 1
ATOM 684 O O . LYS A 1 89 ? -11.518 -11.133 2.035 1.00 85.06 89 LYS A O 1
ATOM 689 N N . LYS A 1 90 ? -12.152 -9.969 0.221 1.00 86.06 90 LYS A N 1
ATOM 690 C CA . LYS A 1 90 ? -11.108 -10.428 -0.701 1.00 86.06 90 LYS A CA 1
ATOM 691 C C . LYS A 1 90 ? -9.956 -9.421 -0.775 1.00 86.06 90 LYS A C 1
ATOM 693 O O . LYS A 1 90 ? -10.190 -8.226 -0.942 1.00 86.06 90 LYS A O 1
ATOM 698 N N . PHE A 1 91 ? -8.717 -9.903 -0.693 1.00 84.62 91 PHE A N 1
ATOM 699 C CA . PHE A 1 91 ? -7.500 -9.090 -0.740 1.00 84.62 91 PHE A CA 1
ATOM 700 C C . PHE A 1 91 ? -6.577 -9.540 -1.862 1.00 84.62 91 PHE A C 1
ATOM 702 O O . PHE A 1 91 ? -6.466 -10.727 -2.142 1.00 84.62 91 PHE A O 1
ATOM 709 N N . ALA A 1 92 ? -5.878 -8.587 -2.477 1.00 80.44 92 ALA A N 1
ATOM 710 C CA . ALA A 1 92 ? -4.944 -8.892 -3.555 1.00 80.44 92 ALA A CA 1
ATOM 711 C C . ALA A 1 92 ? -3.714 -9.674 -3.061 1.00 80.44 92 ALA A C 1
ATOM 713 O O . ALA A 1 92 ? -3.199 -10.504 -3.785 1.00 80.44 92 ALA A O 1
ATOM 714 N N . SER A 1 93 ? -3.243 -9.451 -1.832 1.00 81.94 93 SER A N 1
ATOM 715 C CA . SER A 1 93 ? -2.074 -10.160 -1.297 1.00 81.94 93 SER A CA 1
ATOM 716 C C . SER A 1 93 ? -2.321 -10.681 0.112 1.00 81.94 93 SER A C 1
ATOM 718 O O . SER A 1 93 ? -3.126 -10.118 0.857 1.00 81.94 93 SER A O 1
ATOM 720 N N . GLU A 1 94 ? -1.581 -11.718 0.490 1.00 85.00 94 GLU A N 1
ATOM 721 C CA . GLU A 1 94 ? -1.630 -12.313 1.824 1.00 85.00 94 GLU A CA 1
ATOM 722 C C . GLU A 1 94 ? -1.294 -11.292 2.913 1.00 85.00 94 GLU A C 1
ATOM 724 O O . GLU A 1 94 ? -2.034 -11.138 3.877 1.00 85.00 94 GLU A O 1
ATOM 729 N N . GLN A 1 95 ? -0.248 -10.487 2.712 1.00 88.12 95 GLN A N 1
ATOM 730 C CA . GLN A 1 95 ? 0.130 -9.410 3.637 1.00 88.12 95 GLN A CA 1
ATOM 731 C C . GLN A 1 95 ? -1.008 -8.399 3.848 1.00 88.12 95 GLN A C 1
ATOM 733 O O . GLN A 1 95 ? -1.193 -7.881 4.951 1.00 88.12 95 GLN A O 1
ATOM 738 N N . ASN A 1 96 ? -1.800 -8.121 2.805 1.00 88.81 96 ASN A N 1
ATOM 739 C CA . ASN A 1 96 ? -2.976 -7.263 2.929 1.00 88.81 96 ASN A CA 1
ATOM 740 C C . ASN A 1 96 ? -4.088 -7.935 3.738 1.00 88.81 96 ASN A C 1
ATOM 742 O O . ASN A 1 96 ? -4.717 -7.251 4.547 1.00 88.81 96 ASN A O 1
ATOM 746 N N . LEU A 1 97 ? -4.301 -9.242 3.554 1.00 90.88 97 LEU A N 1
ATOM 747 C CA . LEU A 1 97 ? -5.244 -10.022 4.350 1.00 90.88 97 LEU A CA 1
ATOM 748 C C . LEU A 1 97 ? -4.819 -10.078 5.825 1.00 90.88 97 LEU A C 1
ATOM 750 O O . LEU A 1 97 ? -5.613 -9.727 6.691 1.00 90.88 97 LEU A O 1
ATOM 754 N N . LEU A 1 98 ? -3.572 -10.454 6.117 1.00 90.56 98 LEU A N 1
ATOM 755 C CA . LEU A 1 98 ? -3.048 -10.545 7.484 1.00 90.56 98 LEU A CA 1
ATOM 756 C C . LEU A 1 98 ? -3.173 -9.207 8.213 1.00 90.56 98 LEU A C 1
ATOM 758 O O . LEU A 1 98 ? -3.672 -9.140 9.335 1.00 90.56 98 LEU A O 1
ATOM 762 N N . ARG A 1 99 ? -2.801 -8.109 7.545 1.00 90.38 99 ARG A N 1
ATOM 763 C CA . ARG A 1 99 ? -2.992 -6.758 8.082 1.00 90.38 99 ARG A CA 1
ATOM 764 C C . ARG A 1 99 ? -4.461 -6.444 8.337 1.00 90.38 99 ARG A C 1
ATOM 766 O O . ARG A 1 99 ? -4.776 -5.853 9.366 1.00 90.38 99 ARG A O 1
ATOM 773 N N . HIS A 1 100 ? -5.353 -6.791 7.413 1.00 91.69 100 HIS A N 1
ATOM 774 C CA . HIS A 1 100 ? -6.784 -6.587 7.603 1.00 91.69 100 HIS A CA 1
ATOM 775 C C . HIS A 1 100 ? -7.302 -7.351 8.823 1.00 91.69 100 HIS A C 1
ATOM 777 O O . HIS A 1 100 ? -7.936 -6.737 9.675 1.00 91.69 100 HIS A O 1
ATOM 783 N N . VAL A 1 101 ? -6.978 -8.640 8.948 1.00 91.44 101 VAL A N 1
ATOM 784 C CA . VAL A 1 101 ? -7.375 -9.454 10.103 1.00 91.44 101 VAL A CA 1
ATOM 785 C C . VAL A 1 101 ? -6.866 -8.815 11.389 1.00 91.44 101 VAL A C 1
ATOM 787 O O . VAL A 1 101 ? -7.656 -8.560 12.288 1.00 91.44 101 VAL A O 1
ATOM 790 N N . LYS A 1 102 ? -5.586 -8.433 11.443 1.00 89.75 102 LYS A N 1
ATOM 791 C CA . LYS A 1 102 ? -4.992 -7.818 12.635 1.00 89.75 102 LYS A CA 1
ATOM 792 C C . LYS A 1 102 ? -5.650 -6.483 13.019 1.00 89.75 102 LYS A C 1
ATOM 794 O O . LYS A 1 102 ? -5.791 -6.201 14.200 1.00 89.75 102 LYS A O 1
ATOM 799 N N . THR A 1 103 ? -6.005 -5.647 12.038 1.00 89.12 103 THR A N 1
ATOM 800 C CA . THR A 1 103 ? -6.518 -4.276 12.264 1.00 89.12 103 THR A CA 1
ATOM 801 C C . THR A 1 103 ? -8.032 -4.189 12.441 1.00 89.12 103 THR A C 1
ATOM 803 O O . THR A 1 103 ? -8.497 -3.242 13.065 1.00 89.12 103 THR A O 1
ATOM 806 N N . VAL A 1 104 ? -8.797 -5.115 11.858 1.00 89.50 104 VAL A N 1
ATOM 807 C CA . VAL A 1 104 ? -10.272 -5.079 11.849 1.00 89.50 104 VAL A CA 1
ATOM 808 C C . VAL A 1 104 ? -10.873 -6.145 12.759 1.00 89.50 104 VAL A C 1
ATOM 810 O O . VAL A 1 104 ? -11.907 -5.903 13.370 1.00 89.50 104 VAL A O 1
ATOM 813 N N . HIS A 1 105 ? -10.241 -7.316 12.847 1.00 91.00 105 HIS A N 1
ATOM 814 C CA . HIS A 1 105 ? -10.736 -8.457 13.624 1.00 91.00 105 HIS A CA 1
ATOM 815 C C . HIS A 1 105 ? -9.861 -8.784 14.841 1.00 91.00 105 HIS A C 1
ATOM 817 O O . HIS A 1 105 ? -10.245 -9.614 15.657 1.00 91.00 105 HIS A O 1
ATOM 823 N N . GLY A 1 106 ? -8.691 -8.155 14.963 1.00 85.06 106 GLY A N 1
ATOM 824 C CA . GLY A 1 106 ? -7.784 -8.301 16.095 1.00 85.06 106 GLY A CA 1
ATOM 825 C C . GLY A 1 106 ? -7.868 -7.126 17.065 1.00 85.06 106 GLY A C 1
ATOM 826 O O . GLY A 1 106 ? -8.362 -6.049 16.742 1.00 85.06 106 GLY A O 1
ATOM 827 N N . THR A 1 107 ? -7.314 -7.321 18.255 1.00 76.56 107 THR A N 1
ATOM 828 C CA . THR A 1 107 ? -7.239 -6.319 19.325 1.00 76.56 107 THR A CA 1
ATOM 829 C C . THR A 1 107 ? -5.920 -5.547 19.260 1.00 76.56 107 THR A C 1
ATOM 831 O O . THR A 1 107 ? -5.151 -5.528 20.218 1.00 76.56 107 THR A O 1
ATOM 834 N N . MET A 1 108 ? -5.593 -4.968 18.100 1.00 75.50 108 MET A N 1
ATOM 835 C CA . MET A 1 108 ? -4.354 -4.195 17.979 1.00 75.50 108 MET A CA 1
ATOM 836 C C . MET A 1 108 ? -4.475 -2.842 18.671 1.00 75.50 108 MET A C 1
ATOM 838 O O . MET A 1 108 ? -5.427 -2.093 18.444 1.00 75.50 108 MET A O 1
ATOM 842 N N . GLU A 1 109 ? -3.456 -2.510 19.454 1.00 79.62 109 GLU A N 1
ATOM 843 C CA . GLU A 1 109 ? -3.319 -1.189 20.042 1.00 79.62 109 GLU A CA 1
ATOM 844 C C . GLU A 1 109 ? -3.062 -0.147 18.945 1.00 79.62 109 GLU A C 1
ATOM 846 O O . GLU A 1 109 ? -2.331 -0.383 17.976 1.00 79.62 109 GLU A O 1
ATOM 851 N N . ASN A 1 110 ? -3.724 1.003 19.063 1.00 86.31 110 ASN A N 1
ATOM 852 C CA . ASN A 1 110 ? -3.553 2.079 18.100 1.00 86.31 110 ASN A CA 1
ATOM 853 C C . ASN A 1 110 ? -2.212 2.785 18.324 1.00 86.31 110 ASN A C 1
ATOM 855 O O . ASN A 1 110 ? -1.723 2.902 19.440 1.00 86.31 110 ASN A O 1
ATOM 859 N N . TYR A 1 111 ? -1.667 3.351 17.256 1.00 91.50 111 TYR A N 1
ATOM 860 C CA . TYR A 1 111 ? -0.560 4.290 17.322 1.00 91.50 111 TYR A CA 1
ATOM 861 C C . TYR A 1 111 ? -1.097 5.694 17.604 1.00 91.50 111 TYR A C 1
ATOM 863 O O . TYR A 1 111 ? -1.939 6.200 16.855 1.00 91.50 111 TYR A O 1
ATOM 871 N N . PHE A 1 112 ? -0.601 6.331 18.658 1.00 93.62 112 PHE A N 1
ATOM 872 C CA . PHE A 1 112 ? -1.010 7.676 19.056 1.00 93.62 112 PHE A CA 1
ATOM 873 C C . PHE A 1 112 ? -0.097 8.735 18.450 1.00 93.62 112 PHE A C 1
ATOM 875 O O . PHE A 1 112 ? 1.117 8.548 18.350 1.00 93.62 112 PHE A O 1
ATOM 882 N N . CYS A 1 113 ? -0.684 9.854 18.031 1.00 94.44 113 CYS A N 1
ATOM 883 C CA . CYS A 1 113 ? 0.103 11.023 17.686 1.00 94.44 113 CYS A CA 1
ATOM 884 C C . CYS A 1 113 ? 0.613 11.704 18.961 1.00 94.44 113 CYS A C 1
ATOM 886 O O . CYS A 1 113 ? -0.191 11.983 19.844 1.00 94.44 113 CYS A O 1
ATOM 888 N N . PRO A 1 114 ? 1.916 12.019 19.061 1.00 92.62 114 PRO A N 1
ATOM 889 C CA . PRO A 1 114 ? 2.438 12.732 20.225 1.00 92.62 114 PRO A CA 1
ATOM 890 C C . PRO A 1 114 ? 2.041 14.217 20.246 1.00 92.62 114 PRO A C 1
ATOM 892 O O . PRO A 1 114 ? 2.203 14.872 21.265 1.00 92.62 114 PRO A O 1
ATOM 895 N N . LEU A 1 115 ? 1.536 14.756 19.129 1.00 94.19 115 LEU A N 1
ATOM 896 C CA . LEU A 1 115 ? 1.230 16.182 18.959 1.00 94.19 115 LEU A CA 1
ATOM 897 C C . LEU A 1 115 ? -0.274 16.487 19.002 1.00 94.19 115 LEU A C 1
ATOM 899 O O . LEU A 1 115 ? -0.664 17.647 19.076 1.00 94.19 115 LEU A O 1
ATOM 903 N N . CYS A 1 116 ? -1.142 15.474 18.910 1.00 94.44 116 CYS A N 1
ATOM 904 C CA . CYS A 1 116 ? -2.588 15.674 18.980 1.00 94.44 116 CYS A CA 1
ATOM 905 C C . CYS A 1 116 ? -3.331 14.390 19.391 1.00 94.44 116 CYS A C 1
ATOM 907 O O . CYS A 1 116 ? -2.772 13.300 19.300 1.00 94.44 116 CYS A O 1
ATOM 909 N N . PRO A 1 117 ? -4.629 14.462 19.742 1.00 93.94 117 PRO A N 1
ATOM 910 C CA . PRO A 1 117 ? -5.393 13.301 20.220 1.00 93.94 117 PRO A CA 1
ATOM 911 C C . PRO A 1 117 ? -5.697 12.226 19.159 1.00 93.94 117 PRO A C 1
ATOM 913 O O . PRO A 1 117 ? -6.435 11.275 19.427 1.00 93.94 117 PRO A O 1
ATOM 916 N N . ARG A 1 118 ? -5.206 12.369 17.918 1.00 93.12 118 ARG A N 1
ATOM 917 C CA . ARG A 1 118 ? -5.514 11.419 16.841 1.00 93.12 118 ARG A CA 1
ATOM 918 C C . ARG A 1 118 ? -4.772 10.102 17.042 1.00 93.12 118 ARG A C 1
ATOM 920 O O . ARG A 1 118 ? -3.570 10.067 17.298 1.00 93.12 118 ARG A O 1
ATOM 927 N N . LYS A 1 119 ? -5.499 9.012 16.805 1.00 93.31 119 LYS A N 1
ATOM 928 C CA . LYS A 1 119 ? -4.997 7.637 16.830 1.00 93.31 119 LYS A CA 1
ATOM 929 C C . LYS A 1 119 ? -5.090 6.987 15.452 1.00 93.31 119 LYS A C 1
ATOM 931 O O . LYS A 1 119 ? -5.974 7.313 14.658 1.00 93.31 119 LYS A O 1
ATOM 936 N N . PHE A 1 120 ? -4.182 6.061 15.175 1.00 92.12 120 PHE A N 1
ATOM 937 C CA . PHE A 1 120 ? -4.040 5.402 13.881 1.00 92.12 120 PHE A CA 1
ATOM 938 C C . PHE A 1 120 ? -3.871 3.900 14.070 1.00 92.12 120 PHE A C 1
ATOM 940 O O . PHE A 1 120 ? -3.077 3.457 14.885 1.00 92.12 120 PHE A O 1
ATOM 947 N N . THR A 1 121 ? -4.531 3.095 13.243 1.00 90.44 121 THR A N 1
ATOM 948 C CA . THR A 1 121 ? -4.377 1.629 13.265 1.00 90.44 121 THR A CA 1
ATOM 949 C C . THR A 1 121 ? -3.074 1.149 12.613 1.00 90.44 121 THR A C 1
ATOM 951 O O . THR A 1 121 ? -2.774 -0.044 12.614 1.00 90.44 121 THR A O 1
ATOM 954 N N . ARG A 1 122 ? -2.297 2.061 12.007 1.00 88.88 122 ARG A N 1
ATOM 955 C CA . ARG A 1 122 ? -1.034 1.760 11.319 1.00 88.88 122 ARG A CA 1
ATOM 956 C C . ARG A 1 122 ? 0.025 2.835 11.563 1.00 88.88 122 ARG A C 1
ATOM 958 O O . ARG A 1 122 ? -0.271 4.028 11.486 1.00 88.88 122 ARG A O 1
ATOM 965 N N . LYS A 1 123 ? 1.272 2.396 11.753 1.00 90.44 123 LYS A N 1
ATOM 966 C CA . LYS A 1 123 ? 2.435 3.264 11.993 1.00 90.44 123 LYS A CA 1
ATOM 967 C C . LYS A 1 123 ? 2.747 4.183 10.812 1.00 90.44 123 LYS A C 1
ATOM 969 O O . LYS A 1 123 ? 3.042 5.353 11.011 1.00 90.44 123 LYS A O 1
ATOM 974 N N . ASP A 1 124 ? 2.660 3.686 9.584 1.00 92.06 124 ASP A N 1
ATOM 975 C CA . ASP A 1 124 ? 2.939 4.487 8.387 1.00 92.06 124 ASP A CA 1
ATOM 976 C C . ASP A 1 124 ? 1.927 5.625 8.195 1.00 92.06 124 ASP A C 1
ATOM 978 O O . ASP A 1 124 ? 2.311 6.742 7.847 1.00 92.06 124 ASP A O 1
ATOM 982 N N . ASN A 1 125 ? 0.655 5.380 8.522 1.00 93.81 125 ASN A N 1
ATOM 983 C CA . ASN A 1 125 ? -0.366 6.427 8.565 1.00 93.81 125 ASN A CA 1
ATOM 984 C C . ASN A 1 125 ? -0.057 7.483 9.638 1.00 93.81 125 ASN A C 1
ATOM 986 O O . ASN A 1 125 ? -0.199 8.674 9.363 1.00 93.81 125 ASN A O 1
ATOM 990 N N . LEU A 1 126 ? 0.394 7.065 10.829 1.00 95.06 126 LEU A N 1
ATOM 991 C CA . LEU A 1 126 ? 0.832 7.994 11.873 1.00 95.06 126 LEU A CA 1
ATOM 992 C C . LEU A 1 126 ? 2.020 8.845 11.398 1.00 95.06 126 LEU A C 1
ATOM 994 O O . LEU A 1 126 ? 1.982 10.062 11.532 1.00 95.06 126 LEU A O 1
ATOM 998 N N . LEU A 1 127 ? 3.051 8.242 10.803 1.00 94.44 127 LEU A N 1
ATOM 999 C CA . LEU A 1 127 ? 4.219 8.979 10.302 1.00 94.44 127 LEU A CA 1
ATOM 1000 C C . LEU A 1 127 ? 3.835 9.976 9.200 1.00 94.44 127 LEU A C 1
ATOM 1002 O O . LEU A 1 127 ? 4.285 11.120 9.195 1.00 94.44 127 LEU A O 1
ATOM 1006 N N . ALA A 1 128 ? 2.957 9.573 8.279 1.00 94.50 128 ALA A N 1
ATOM 1007 C CA . ALA A 1 128 ? 2.419 10.475 7.268 1.00 94.50 128 ALA A CA 1
ATOM 1008 C C . ALA A 1 128 ? 1.605 11.625 7.879 1.00 94.50 128 ALA A C 1
ATOM 1010 O O . ALA A 1 128 ? 1.663 12.738 7.365 1.00 94.50 128 ALA A O 1
ATOM 1011 N N . HIS A 1 129 ? 0.881 11.371 8.969 1.00 94.12 129 HIS A N 1
ATOM 1012 C CA . HIS A 1 129 ? 0.170 12.400 9.717 1.00 94.12 129 HIS A CA 1
ATOM 1013 C C . HIS A 1 129 ? 1.118 13.353 10.455 1.00 94.12 129 HIS A C 1
ATOM 1015 O O . HIS A 1 129 ? 0.935 14.559 10.340 1.00 94.12 129 HIS A O 1
ATOM 1021 N N . ILE A 1 130 ? 2.144 12.844 11.148 1.00 94.50 130 ILE A N 1
ATOM 1022 C CA . ILE A 1 130 ? 3.119 13.666 11.883 1.00 94.50 130 ILE A CA 1
ATOM 1023 C C . ILE A 1 130 ? 3.825 14.652 10.951 1.00 94.50 130 ILE A C 1
ATOM 1025 O O . ILE A 1 130 ? 3.984 15.815 11.305 1.00 94.50 130 ILE A O 1
ATOM 1029 N N . ARG A 1 131 ? 4.158 14.241 9.722 1.00 93.50 131 ARG A N 1
ATOM 1030 C CA . ARG A 1 131 ? 4.730 15.152 8.714 1.00 93.50 131 ARG A CA 1
ATOM 1031 C C . ARG A 1 131 ? 3.846 16.366 8.403 1.00 93.50 131 ARG A C 1
ATOM 1033 O O . ARG A 1 131 ? 4.373 17.390 7.996 1.00 93.50 131 ARG A O 1
ATOM 1040 N N . LYS A 1 132 ? 2.527 16.274 8.610 1.00 90.44 132 LYS A N 1
ATOM 1041 C CA . LYS A 1 132 ? 1.598 17.405 8.445 1.00 90.44 132 LYS A CA 1
ATOM 1042 C C . LYS A 1 132 ? 1.593 18.364 9.637 1.00 90.44 132 LYS A C 1
ATOM 1044 O O . LYS A 1 132 ? 1.125 19.479 9.484 1.00 90.44 132 LYS A O 1
ATOM 1049 N N . HIS A 1 133 ? 2.095 17.956 10.805 1.00 86.25 133 HIS A N 1
ATOM 1050 C CA . HIS A 1 133 ? 2.302 18.878 11.930 1.00 86.25 133 HIS A CA 1
ATOM 1051 C C . HIS A 1 133 ? 3.534 19.762 11.715 1.00 86.25 133 HIS A C 1
ATOM 1053 O O . HIS A 1 133 ? 3.522 20.921 12.107 1.00 86.25 133 HIS A O 1
ATOM 1059 N N . GLY A 1 134 ? 4.555 19.254 11.015 1.00 69.25 134 GLY A N 1
ATOM 1060 C CA . GLY A 1 134 ? 5.780 19.991 10.680 1.00 69.25 134 GLY A CA 1
ATOM 1061 C C . GLY A 1 134 ? 5.592 21.197 9.749 1.00 69.25 134 GLY A C 1
ATOM 1062 O O . GLY A 1 134 ? 6.548 21.929 9.527 1.00 69.25 134 GLY A O 1
ATOM 1063 N N . THR A 1 135 ? 4.384 21.446 9.227 1.00 58.84 135 THR A N 1
ATOM 1064 C CA . THR A 1 135 ? 4.049 22.719 8.559 1.00 58.84 135 THR A CA 1
ATOM 1065 C C . THR A 1 135 ? 3.591 23.806 9.543 1.00 58.84 135 THR A C 1
ATOM 1067 O O . THR A 1 135 ? 3.345 24.927 9.119 1.00 58.84 135 THR A O 1
ATOM 1070 N N . HIS A 1 136 ? 3.475 23.493 10.840 1.00 55.16 136 HIS A N 1
ATOM 1071 C CA . HIS A 1 136 ? 3.076 24.406 11.922 1.00 55.16 136 HIS A CA 1
ATOM 1072 C C . HIS A 1 136 ? 4.080 24.460 13.088 1.00 55.16 136 HIS A C 1
ATOM 1074 O O . HIS A 1 136 ? 3.760 24.986 14.150 1.00 55.16 136 HIS A O 1
ATOM 1080 N N . THR A 1 137 ? 5.296 23.937 12.925 1.00 48.19 137 THR A N 1
ATOM 1081 C CA . THR A 1 137 ? 6.337 24.010 13.962 1.00 48.19 137 THR A CA 1
ATOM 1082 C C . THR A 1 137 ? 7.653 24.476 13.355 1.00 48.19 137 THR A C 1
ATOM 1084 O O . THR A 1 137 ? 8.582 23.694 13.169 1.00 48.19 137 THR A O 1
ATOM 1087 N N . ALA A 1 138 ? 7.705 25.765 13.034 1.00 42.75 138 ALA A N 1
ATOM 1088 C CA . ALA A 1 138 ? 8.939 26.520 12.880 1.00 42.75 138 ALA A CA 1
ATOM 1089 C C . ALA A 1 138 ? 8.779 27.837 13.648 1.00 42.75 138 ALA A C 1
ATOM 1091 O O . ALA A 1 138 ? 8.513 28.873 13.057 1.00 42.75 138 ALA A O 1
ATOM 1092 N N . GLN A 1 139 ? 8.871 27.768 14.974 1.00 38.72 139 GLN A N 1
ATOM 1093 C CA . GLN A 1 139 ? 9.302 28.899 15.792 1.00 38.72 139 GLN A CA 1
ATOM 1094 C C . GLN A 1 139 ? 9.763 28.342 17.144 1.00 38.72 139 GLN A C 1
ATOM 1096 O O . GLN A 1 139 ? 8.951 27.975 17.992 1.00 38.72 139 GLN A O 1
ATOM 1101 N N . HIS A 1 140 ? 11.075 28.218 17.293 1.00 38.38 140 HIS A N 1
ATOM 1102 C CA . HIS A 1 140 ? 11.753 28.408 18.565 1.00 38.38 140 HIS A CA 1
ATOM 1103 C C . HIS A 1 140 ? 12.754 29.535 18.343 1.00 38.38 140 HIS A C 1
ATOM 1105 O O . HIS A 1 140 ? 13.342 29.555 17.236 1.00 38.38 140 HIS A O 1
#

Organism: Rhipicephalus sanguineus (NCBI:txid34632)

Nearest PDB structures (foldseek):
  8ssu-assembly1_A  TM=5.655E-01  e=6.030E-09  Homo sapiens
  8ssr-assembly1_A  TM=5.714E-01  e=2.649E-08  Homo sapiens
  8sss-assembly1_A  TM=5.759E-01  e=4.432E-08  Homo sapiens
  8sst-assembly1_A  TM=5.774E-01  e=6.953E-08  Homo sapiens
  7w1m-assembly1_H  TM=5.902E-01  e=2.361E-07  Homo sapiens